Protein AF-A0A0B6YHT0-F1 (afdb_monomer_lite)

Sequence (84 aa):
KNEGVGVLPYSPLKAGVLSGKFTRGVTPTEGRTAFFAANLPQYTDLSDRTFDIVDILREIAEKRGHSIPQVAIRWLIQKDVVSS

Structure (mmCIF, N/CA/C/O backbone):
data_AF-A0A0B6YHT0-F1
#
_entry.id   AF-A0A0B6YHT0-F1
#
loop_
_atom_site.group_PDB
_atom_site.id
_atom_site.type_symbol
_atom_site.label_atom_id
_atom_site.label_alt_id
_atom_site.label_comp_id
_atom_site.label_asym_id
_atom_site.label_entity_id
_atom_site.label_seq_id
_atom_site.pdbx_PDB_ins_code
_atom_site.Cartn_x
_atom_site.Cartn_y
_atom_site.Cartn_z
_atom_site.occupancy
_atom_site.B_iso_or_equiv
_atom_site.auth_seq_id
_atom_site.auth_comp_id
_atom_site.auth_asym_id
_atom_site.auth_atom_id
_atom_site.pdbx_PDB_model_num
ATOM 1 N N . LYS A 1 1 ? 9.894 -0.537 -20.456 1.00 77.69 1 LYS A N 1
ATOM 2 C CA . LYS A 1 1 ? 9.338 -1.528 -21.413 1.00 77.69 1 LYS A CA 1
ATOM 3 C C . LYS A 1 1 ? 10.139 -1.553 -22.712 1.00 77.69 1 LYS A C 1
ATOM 5 O O . LYS A 1 1 ? 10.656 -2.609 -23.028 1.00 77.69 1 LYS A O 1
ATOM 10 N N . ASN A 1 2 ? 10.310 -0.422 -23.402 1.00 91.62 2 ASN A N 1
ATOM 11 C CA . ASN A 1 2 ? 11.032 -0.372 -24.686 1.00 91.62 2 ASN A CA 1
ATOM 12 C C . ASN A 1 2 ? 12.537 -0.681 -24.567 1.00 91.62 2 ASN A C 1
ATOM 14 O O . ASN A 1 2 ? 13.083 -1.345 -25.434 1.00 91.62 2 ASN A O 1
ATOM 18 N N . GLU A 1 3 ? 13.167 -0.292 -23.455 1.00 93.50 3 GLU A N 1
ATOM 19 C CA . GLU A 1 3 ? 14.623 -0.437 -23.257 1.00 93.50 3 GLU A CA 1
ATOM 20 C C . GLU A 1 3 ? 15.061 -1.775 -22.629 1.00 93.50 3 GLU 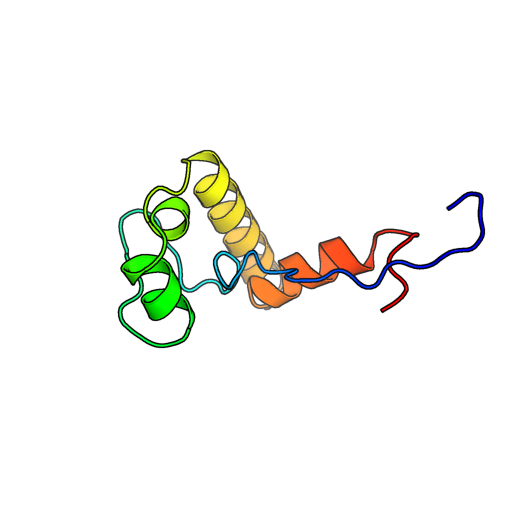A C 1
ATOM 22 O O . GLU A 1 3 ? 16.211 -1.924 -22.233 1.00 93.50 3 GLU A O 1
ATOM 27 N N . GLY A 1 4 ? 14.148 -2.732 -22.420 1.00 92.12 4 GLY A N 1
ATOM 28 C CA . GLY A 1 4 ? 14.477 -4.000 -21.741 1.00 92.12 4 GLY A CA 1
ATOM 29 C C . GLY A 1 4 ? 14.847 -3.878 -20.250 1.00 92.12 4 GLY A C 1
ATOM 30 O O . GLY A 1 4 ? 15.263 -4.859 -19.642 1.00 92.12 4 GLY A O 1
ATOM 31 N N . VAL A 1 5 ? 14.677 -2.698 -19.641 1.00 94.31 5 VAL A 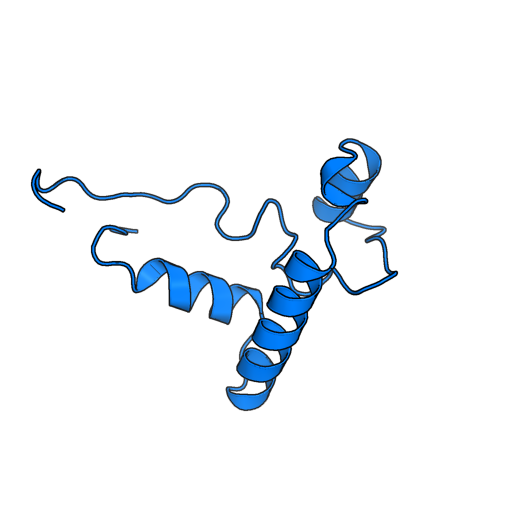N 1
ATOM 32 C CA . VAL A 1 5 ? 14.979 -2.444 -18.221 1.00 94.31 5 VAL A CA 1
ATOM 33 C C . VAL A 1 5 ? 13.788 -2.790 -17.321 1.00 94.31 5 VAL A C 1
ATOM 35 O O . VAL A 1 5 ? 12.664 -2.329 -17.562 1.00 94.31 5 VAL A O 1
ATOM 38 N N . GLY A 1 6 ? 14.059 -3.572 -16.271 1.00 94.19 6 GLY A N 1
ATOM 39 C CA . GLY A 1 6 ? 13.122 -3.909 -15.197 1.00 94.19 6 GLY A CA 1
ATOM 40 C C . GLY A 1 6 ? 13.119 -2.892 -14.052 1.00 94.19 6 GLY A C 1
ATOM 41 O O . GLY A 1 6 ? 14.089 -2.170 -13.826 1.00 94.19 6 GLY A O 1
ATOM 42 N N . VAL A 1 7 ? 12.006 -2.833 -13.327 1.00 95.00 7 VAL A N 1
ATOM 43 C CA . VAL A 1 7 ? 11.779 -1.964 -12.171 1.00 95.00 7 VAL A CA 1
ATOM 44 C C . VAL A 1 7 ? 11.692 -2.827 -10.922 1.00 95.00 7 VAL A C 1
ATOM 46 O O . VAL A 1 7 ? 10.922 -3.785 -10.882 1.00 95.00 7 VAL A O 1
ATOM 49 N N . LEU A 1 8 ? 12.437 -2.432 -9.890 1.00 95.38 8 LEU A N 1
ATOM 50 C CA . LEU A 1 8 ? 12.273 -2.899 -8.517 1.00 95.38 8 LEU A CA 1
ATOM 51 C C . LEU A 1 8 ? 11.567 -1.789 -7.718 1.00 95.38 8 LEU A C 1
ATOM 53 O O . LEU A 1 8 ? 12.213 -0.803 -7.349 1.00 95.38 8 LEU A O 1
ATOM 57 N N . PRO A 1 9 ? 10.245 -1.878 -7.487 1.00 94.38 9 PRO A N 1
ATOM 58 C CA . PRO A 1 9 ? 9.511 -0.811 -6.824 1.00 94.38 9 PRO A CA 1
ATOM 59 C C . PRO A 1 9 ? 9.916 -0.667 -5.357 1.00 94.38 9 PRO A C 1
ATOM 61 O O . PRO A 1 9 ? 9.788 -1.591 -4.553 1.00 94.38 9 PRO A O 1
ATOM 64 N N . TYR A 1 10 ? 10.332 0.537 -4.979 1.00 94.44 10 TYR A N 1
ATOM 65 C CA . TYR A 1 10 ? 10.543 0.889 -3.582 1.00 94.44 10 TYR A CA 1
ATOM 66 C C . TYR A 1 10 ? 9.233 1.345 -2.926 1.00 94.44 10 TYR A C 1
ATOM 68 O O . TYR A 1 10 ? 8.419 2.034 -3.537 1.00 94.44 10 TYR A O 1
ATOM 76 N N . SER A 1 11 ? 9.050 1.004 -1.648 1.00 92.88 11 SER A N 1
ATOM 77 C CA . SER A 1 11 ? 7.881 1.394 -0.842 1.00 92.88 11 SER A CA 1
ATOM 78 C C . SER A 1 11 ? 6.510 1.009 -1.436 1.00 92.88 11 SER A C 1
ATOM 80 O O . SER A 1 11 ? 5.605 1.847 -1.476 1.00 92.88 11 SER A O 1
ATOM 82 N N . PRO A 1 12 ? 6.279 -0.271 -1.799 1.00 94.88 12 PRO A N 1
ATOM 83 C CA . PRO A 1 12 ? 5.042 -0.712 -2.460 1.00 94.88 12 PRO A CA 1
ATOM 84 C C . PRO A 1 12 ? 3.776 -0.527 -1.607 1.00 94.88 12 PRO A C 1
ATOM 86 O O . PRO A 1 12 ? 2.664 -0.558 -2.124 1.00 94.88 12 PRO A O 1
ATOM 89 N N . LEU A 1 13 ? 3.935 -0.315 -0.297 1.00 93.69 13 LEU A N 1
ATOM 90 C CA . LEU A 1 13 ? 2.839 -0.144 0.656 1.00 93.69 13 LEU A CA 1
ATOM 91 C C . LEU A 1 13 ? 2.691 1.297 1.171 1.00 93.69 13 LEU A C 1
ATOM 93 O O . LEU A 1 13 ? 2.065 1.487 2.214 1.00 93.69 13 LEU A O 1
ATOM 97 N N . LYS A 1 14 ? 3.287 2.299 0.500 1.00 90.44 14 LYS A N 1
ATOM 98 C CA . LYS A 1 14 ? 3.240 3.723 0.905 1.00 90.44 14 LYS A CA 1
ATOM 99 C C . LYS A 1 14 ? 3.631 3.895 2.384 1.00 90.44 14 LYS A C 1
ATOM 101 O O . LYS A 1 14 ? 2.815 4.255 3.223 1.00 90.44 14 LYS A O 1
ATOM 106 N N . ALA A 1 15 ? 4.858 3.492 2.719 1.00 87.56 15 ALA A N 1
ATOM 107 C CA . ALA A 1 15 ? 5.401 3.441 4.086 1.00 87.56 15 ALA A CA 1
ATOM 108 C C . ALA A 1 15 ? 4.503 2.753 5.145 1.00 87.56 15 ALA A C 1
ATOM 110 O O . ALA A 1 15 ? 4.595 3.036 6.337 1.00 87.56 15 ALA A O 1
ATOM 111 N N . GLY A 1 16 ? 3.654 1.811 4.721 1.00 88.38 16 GLY A N 1
ATOM 112 C CA . GLY A 1 16 ? 2.773 1.046 5.604 1.00 88.38 16 GLY A CA 1
ATOM 113 C C . GLY A 1 16 ? 1.324 1.529 5.627 1.00 88.38 16 GLY A C 1
ATOM 114 O O . GLY A 1 16 ? 0.520 0.915 6.329 1.00 88.38 16 GLY A O 1
ATOM 115 N N . VAL A 1 17 ? 0.955 2.549 4.844 1.00 89.56 17 VAL A N 1
ATOM 116 C CA . VAL A 1 17 ? -0.451 2.957 4.663 1.00 89.56 17 VAL A CA 1
ATOM 117 C C . VAL A 1 17 ? -1.308 1.796 4.159 1.00 89.56 17 VAL A C 1
ATOM 119 O O . VAL A 1 17 ? -2.387 1.547 4.685 1.00 89.56 17 VAL A O 1
ATOM 122 N N . LEU A 1 18 ? -0.779 0.992 3.234 1.00 92.75 18 LEU A N 1
ATOM 123 C CA . LEU A 1 18 ? -1.467 -0.186 2.690 1.00 92.75 18 LEU A CA 1
ATOM 124 C C . LEU A 1 18 ? -1.200 -1.473 3.493 1.00 92.75 18 LEU A C 1
ATOM 126 O O . LEU A 1 18 ? -1.275 -2.575 2.960 1.00 92.75 18 LEU A O 1
ATOM 130 N N . SER A 1 19 ? -0.855 -1.362 4.778 1.00 90.88 19 SER A N 1
ATOM 131 C CA . SER A 1 19 ? -0.670 -2.532 5.656 1.00 90.88 19 SER A CA 1
ATOM 132 C C . SER A 1 19 ? -1.987 -3.156 6.125 1.00 90.88 19 SER A C 1
ATOM 134 O O . SER A 1 19 ? -1.979 -4.260 6.662 1.00 90.88 19 SER A O 1
ATOM 136 N N . GLY A 1 20 ? -3.101 -2.435 5.968 1.00 88.62 20 GLY A N 1
ATOM 137 C CA . GLY A 1 20 ? -4.395 -2.763 6.566 1.00 88.62 20 GLY A CA 1
ATOM 138 C C . GLY A 1 20 ? -4.585 -2.252 7.997 1.00 88.62 20 GLY A C 1
ATOM 139 O O . GLY A 1 20 ? -5.672 -2.397 8.542 1.00 88.62 20 GLY A O 1
ATOM 140 N N . LYS A 1 21 ? -3.561 -1.617 8.587 1.00 85.31 21 LYS A N 1
ATOM 141 C CA . LYS A 1 21 ? -3.622 -1.022 9.935 1.00 85.31 21 LYS A CA 1
ATOM 142 C C . LYS A 1 21 ? -4.128 0.425 9.955 1.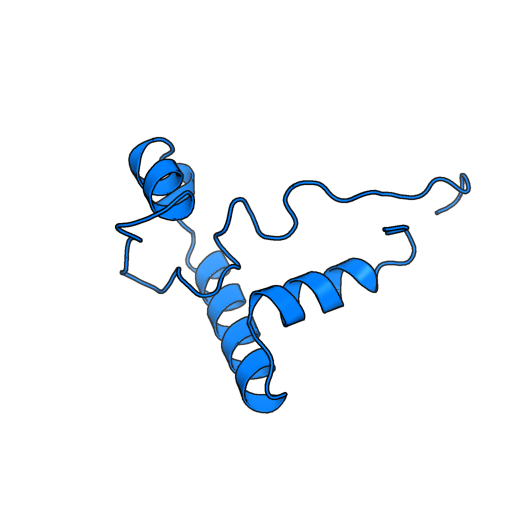00 85.31 21 LYS A C 1
ATOM 144 O O . LYS A 1 21 ? -4.474 0.919 11.020 1.00 85.31 21 LYS A O 1
ATOM 149 N N . PHE A 1 22 ? -4.158 1.105 8.807 1.00 81.19 22 PHE A N 1
ATOM 150 C CA . PHE A 1 22 ? -4.796 2.416 8.683 1.00 81.19 22 PHE A CA 1
ATOM 151 C C . PHE A 1 22 ? -6.270 2.248 8.351 1.00 81.19 22 PHE A C 1
ATOM 153 O O . PHE A 1 22 ? -6.624 1.548 7.403 1.00 81.19 22 PHE A O 1
ATOM 160 N N . THR A 1 23 ? -7.116 2.934 9.108 1.00 77.06 23 THR A N 1
ATOM 161 C CA . THR A 1 23 ? -8.549 3.055 8.831 1.00 77.06 23 THR A CA 1
ATOM 162 C C 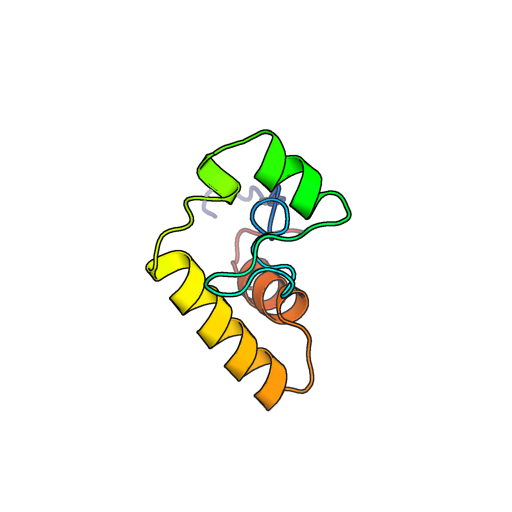. THR A 1 23 ? -8.972 4.501 9.077 1.00 77.06 23 THR A C 1
ATOM 164 O O . THR A 1 23 ? -8.230 5.259 9.709 1.00 77.06 23 THR A O 1
ATOM 167 N N . ARG A 1 24 ? -10.121 4.918 8.535 1.00 84.00 24 ARG A N 1
ATOM 168 C CA . ARG A 1 24 ? -10.599 6.300 8.689 1.00 84.00 24 ARG A CA 1
ATOM 169 C C . ARG A 1 24 ? -10.731 6.652 10.168 1.00 84.00 24 ARG A C 1
ATOM 171 O O . ARG A 1 24 ? -11.326 5.899 10.930 1.00 84.00 24 ARG A O 1
ATOM 178 N N . GLY A 1 25 ? -10.167 7.792 10.558 1.00 76.81 25 GLY A N 1
ATOM 179 C CA . GLY A 1 25 ? -10.228 8.286 11.936 1.00 76.81 25 GLY A CA 1
ATOM 180 C C . GLY A 1 25 ? -9.390 7.503 12.954 1.00 76.81 25 GLY A C 1
ATOM 181 O O . GLY A 1 25 ? -9.446 7.829 14.136 1.00 76.81 25 GLY A O 1
ATOM 182 N N . VAL A 1 26 ? -8.603 6.504 12.533 1.00 76.75 26 VAL A N 1
ATOM 183 C CA . VAL A 1 26 ? -7.731 5.732 13.430 1.00 76.75 26 VAL A CA 1
ATOM 184 C C . VAL A 1 26 ? -6.272 5.969 13.072 1.00 76.75 26 VAL A C 1
ATOM 186 O O . VAL A 1 26 ? -5.778 5.505 12.042 1.00 76.75 26 VAL A O 1
ATOM 189 N N . THR A 1 27 ? -5.570 6.652 13.971 1.00 72.12 27 THR A N 1
ATOM 190 C CA . THR A 1 27 ? -4.119 6.822 13.894 1.00 72.12 27 THR A CA 1
ATOM 191 C C . THR A 1 27 ? -3.426 5.618 14.534 1.00 72.12 27 THR A C 1
ATOM 193 O O . THR A 1 27 ? -3.701 5.306 15.694 1.00 72.12 27 THR A O 1
ATOM 196 N N . PRO A 1 28 ? -2.512 4.933 13.826 1.00 76.19 28 PRO A N 1
ATOM 197 C CA . PRO A 1 28 ? -1.740 3.834 14.397 1.00 76.19 28 PRO A CA 1
ATOM 198 C C . PRO A 1 28 ? -0.884 4.298 15.581 1.00 76.19 28 PRO A C 1
ATOM 200 O O . PRO A 1 28 ? -0.194 5.310 15.484 1.00 76.19 28 PRO A O 1
ATOM 203 N N . THR A 1 29 ? -0.892 3.536 16.675 1.00 82.88 29 THR A N 1
ATOM 204 C CA . THR A 1 29 ? -0.168 3.865 17.919 1.00 82.88 29 THR A CA 1
ATOM 205 C C . THR A 1 29 ? 1.146 3.104 18.092 1.00 82.88 29 THR A C 1
ATOM 207 O O . THR A 1 29 ? 1.974 3.496 18.907 1.00 82.88 29 THR A O 1
ATOM 210 N N . GLU A 1 30 ? 1.381 2.050 17.302 1.00 83.62 30 GLU A N 1
ATOM 211 C CA . GLU A 1 30 ? 2.585 1.221 17.393 1.00 83.62 30 GLU A CA 1
ATOM 212 C C . GLU A 1 30 ? 3.305 0.989 16.052 1.00 83.62 30 GLU A C 1
ATOM 214 O O . GLU A 1 30 ? 2.744 1.084 14.952 1.00 83.62 30 GLU A O 1
ATOM 219 N N . GLY A 1 31 ? 4.584 0.619 16.159 1.00 83.12 31 GLY A N 1
ATOM 220 C CA . GLY A 1 31 ? 5.430 0.203 15.045 1.00 83.12 31 GLY A CA 1
ATOM 221 C C . GLY A 1 31 ? 5.861 1.335 14.108 1.00 83.12 31 GLY A C 1
ATOM 222 O O . GLY A 1 31 ? 5.681 2.523 14.373 1.00 83.12 31 GLY A O 1
ATOM 223 N N . ARG A 1 32 ? 6.439 0.951 12.961 1.00 82.50 32 ARG A N 1
ATOM 224 C CA . ARG A 1 32 ? 6.932 1.886 11.927 1.00 82.50 32 ARG A CA 1
ATOM 225 C C . ARG A 1 32 ? 5.846 2.849 11.443 1.00 82.50 32 ARG A C 1
ATOM 227 O O . ARG A 1 32 ? 6.127 3.987 11.090 1.00 82.50 32 ARG A O 1
ATOM 234 N N . THR A 1 33 ? 4.611 2.376 11.430 1.00 77.81 33 THR A N 1
ATOM 235 C CA . THR A 1 33 ? 3.462 3.143 10.983 1.00 77.81 33 THR A CA 1
ATOM 236 C C . THR A 1 33 ? 3.137 4.301 11.923 1.00 77.81 33 THR A C 1
ATOM 238 O O . THR A 1 33 ? 2.967 5.424 11.458 1.00 77.81 33 THR A O 1
ATOM 241 N N . ALA A 1 34 ? 3.123 4.043 13.233 1.00 82.38 34 ALA A N 1
ATOM 242 C CA . ALA A 1 34 ? 2.959 5.086 14.239 1.00 82.38 34 ALA A CA 1
ATOM 243 C C . ALA A 1 34 ? 4.128 6.069 14.234 1.00 82.38 34 ALA A C 1
ATOM 245 O O . ALA A 1 34 ? 3.916 7.274 14.319 1.00 82.38 34 ALA A O 1
ATOM 246 N N . PHE A 1 35 ? 5.356 5.569 14.044 1.00 85.88 35 PHE A N 1
ATOM 247 C CA . PHE A 1 35 ? 6.528 6.429 13.891 1.00 85.88 35 PHE A CA 1
ATOM 248 C C . PHE A 1 35 ? 6.345 7.427 12.741 1.00 85.88 35 PHE A C 1
ATOM 250 O O . PHE A 1 35 ? 6.548 8.622 12.934 1.00 85.88 35 PHE A O 1
ATOM 257 N N . PHE A 1 36 ? 5.920 6.976 11.557 1.00 82.94 36 PHE A N 1
ATOM 258 C CA . PHE A 1 36 ? 5.694 7.895 10.442 1.00 82.94 36 PHE A CA 1
ATOM 259 C C . PHE A 1 36 ? 4.517 8.840 10.677 1.00 82.94 36 PHE A C 1
ATOM 261 O O . PHE A 1 36 ? 4.663 10.027 10.414 1.00 82.94 36 PHE A O 1
ATOM 268 N N . ALA A 1 37 ? 3.400 8.359 11.227 1.00 79.06 37 ALA A N 1
ATOM 269 C CA . ALA A 1 37 ? 2.273 9.223 11.575 1.00 79.06 37 ALA A CA 1
ATOM 270 C C . ALA A 1 37 ? 2.672 10.330 12.576 1.00 79.06 37 ALA A C 1
ATOM 272 O O . ALA A 1 37 ? 2.252 11.472 12.435 1.00 79.06 37 ALA A O 1
ATOM 273 N N . ALA A 1 38 ? 3.532 10.024 13.551 1.00 83.19 38 ALA A N 1
ATOM 274 C CA . ALA A 1 38 ? 3.980 10.990 14.553 1.00 83.19 38 ALA A CA 1
ATOM 275 C C . ALA A 1 38 ? 5.001 12.013 14.024 1.00 83.19 38 ALA A C 1
ATOM 277 O O . ALA A 1 38 ? 5.073 13.123 14.543 1.00 83.19 38 ALA A O 1
ATOM 278 N N . ASN A 1 39 ? 5.808 11.648 13.023 1.00 84.62 39 ASN A N 1
ATOM 279 C CA . ASN A 1 39 ? 6.943 12.466 12.576 1.00 84.62 39 ASN A CA 1
ATOM 280 C C . ASN A 1 39 ? 6.729 13.148 11.219 1.00 84.62 39 ASN A C 1
ATOM 282 O O . ASN A 1 39 ? 7.489 14.045 10.865 1.00 84.62 39 ASN A O 1
ATOM 286 N N . LEU A 1 40 ? 5.740 12.715 10.437 1.00 82.06 40 LEU A N 1
ATOM 287 C CA . LEU A 1 40 ? 5.547 13.142 9.055 1.00 82.06 40 LEU A CA 1
ATOM 288 C C . LEU A 1 40 ? 4.051 13.408 8.785 1.00 82.06 40 LEU A C 1
ATOM 290 O O . LEU A 1 40 ? 3.283 12.452 8.633 1.00 82.06 40 LEU A O 1
ATOM 294 N N . PRO A 1 41 ? 3.625 14.684 8.676 1.00 77.38 41 PRO A N 1
ATOM 295 C CA . PRO A 1 41 ? 2.213 15.064 8.534 1.00 77.38 41 PRO A CA 1
ATOM 296 C C . PRO A 1 41 ? 1.475 14.393 7.367 1.00 77.38 41 PRO A C 1
ATOM 298 O O . PRO A 1 41 ? 0.290 14.093 7.461 1.00 77.38 41 PRO A O 1
ATOM 301 N N . GLN A 1 42 ? 2.176 14.066 6.280 1.00 78.81 42 GLN A N 1
ATOM 302 C CA . GLN A 1 42 ? 1.599 13.381 5.119 1.00 78.81 42 GLN A CA 1
ATOM 303 C C . GLN A 1 42 ? 1.121 11.939 5.399 1.00 78.81 42 GLN A C 1
ATOM 305 O O . GLN A 1 42 ? 0.564 11.294 4.508 1.00 78.81 42 GLN A O 1
ATOM 310 N N . TYR A 1 43 ? 1.370 11.411 6.603 1.00 77.75 43 TYR A N 1
ATOM 311 C CA . TYR A 1 43 ? 0.886 10.106 7.062 1.00 77.75 43 TYR A CA 1
ATOM 312 C C . TYR A 1 43 ? -0.257 10.197 8.083 1.00 77.75 43 TYR 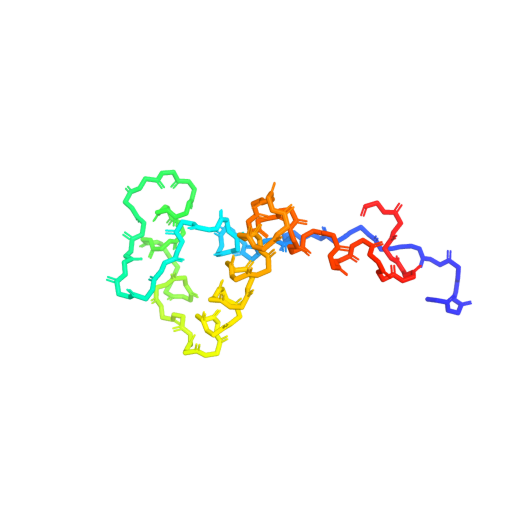A C 1
ATOM 314 O O . TYR A 1 43 ? -0.816 9.158 8.430 1.00 77.75 43 TYR A O 1
ATOM 322 N N . THR A 1 44 ? -0.628 11.399 8.532 1.00 75.19 44 THR A N 1
ATOM 323 C CA . THR A 1 44 ? -1.826 11.656 9.353 1.00 75.19 44 THR A CA 1
ATOM 324 C C . THR A 1 44 ? -2.915 12.367 8.561 1.00 75.19 44 THR A C 1
ATOM 326 O O . THR A 1 44 ? -4.086 12.045 8.734 1.00 75.19 44 THR A O 1
ATOM 329 N N . ASP A 1 45 ? -2.541 13.247 7.631 1.00 78.56 45 ASP A N 1
ATOM 330 C CA . ASP A 1 45 ? -3.459 13.925 6.709 1.00 78.56 45 ASP A CA 1
ATOM 331 C C . ASP A 1 45 ? -3.610 13.135 5.397 1.00 78.56 45 ASP A C 1
ATOM 333 O O . ASP A 1 45 ? -3.195 13.538 4.305 1.00 78.56 45 ASP A O 1
ATOM 337 N N . LEU A 1 46 ? -4.118 11.906 5.520 1.00 84.75 46 LEU A N 1
ATOM 338 C CA . LEU A 1 46 ? -4.423 11.073 4.363 1.00 84.75 46 LEU A CA 1
ATOM 339 C C . LEU A 1 46 ? -5.730 11.544 3.722 1.00 84.75 46 LEU A C 1
ATOM 341 O O . LEU A 1 46 ? -6.758 11.638 4.382 1.00 84.75 46 LEU A O 1
ATOM 345 N N . SER A 1 47 ? -5.704 11.765 2.408 1.00 89.31 47 SER A N 1
ATOM 346 C CA . SER A 1 47 ? -6.906 12.134 1.659 1.00 89.31 47 SER A CA 1
ATOM 347 C C . SER A 1 47 ? -7.982 11.047 1.706 1.00 89.31 47 SER A C 1
ATOM 349 O O . SER A 1 47 ? -7.659 9.855 1.736 1.00 89.31 47 SER A O 1
ATOM 351 N N . ASP A 1 48 ? -9.251 11.444 1.572 1.00 91.44 48 ASP A N 1
ATOM 352 C CA . ASP A 1 48 ? -10.384 10.513 1.452 1.00 91.44 48 ASP A CA 1
ATOM 353 C C . ASP A 1 48 ? -10.158 9.462 0.367 1.00 91.44 48 ASP A C 1
ATOM 355 O O . ASP A 1 48 ? -10.382 8.279 0.597 1.00 91.44 48 ASP A O 1
ATOM 359 N N . ARG A 1 49 ? -9.568 9.865 -0.764 1.00 92.12 49 ARG A N 1
ATOM 360 C CA . ARG A 1 49 ? -9.186 8.952 -1.848 1.00 92.12 49 ARG A CA 1
ATOM 361 C C . ARG A 1 49 ? -8.227 7.849 -1.395 1.00 92.12 49 ARG A C 1
ATOM 363 O O . ARG A 1 49 ? -8.289 6.732 -1.903 1.00 92.12 49 ARG A O 1
ATOM 370 N N . THR A 1 50 ? -7.295 8.149 -0.488 1.00 91.62 50 THR A N 1
ATOM 371 C CA . 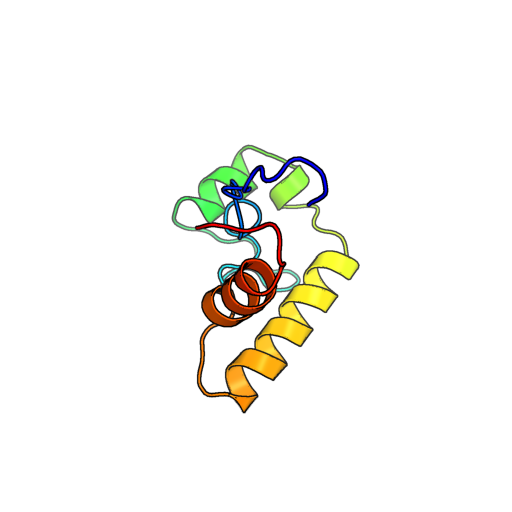THR A 1 50 ? -6.401 7.119 0.064 1.00 91.62 50 THR A CA 1
ATOM 372 C C . THR A 1 50 ? -7.214 6.092 0.839 1.00 91.62 50 THR A C 1
ATOM 374 O O . THR A 1 50 ? -6.993 4.894 0.674 1.00 91.62 50 THR A O 1
ATOM 377 N N . PHE A 1 51 ? -8.158 6.552 1.657 1.00 91.81 51 PHE A N 1
ATOM 378 C CA . PHE A 1 51 ? -9.020 5.665 2.421 1.00 91.81 51 PHE A CA 1
ATOM 379 C C . PHE A 1 51 ? -9.989 4.883 1.529 1.00 91.81 51 PHE A C 1
ATOM 381 O O . PHE A 1 51 ? -10.147 3.691 1.758 1.00 91.81 51 PHE A O 1
ATOM 388 N N . ASP A 1 52 ? -10.523 5.478 0.456 1.00 94.75 52 ASP A N 1
ATOM 389 C CA . ASP A 1 52 ? -11.353 4.768 -0.529 1.00 94.75 52 ASP A CA 1
ATOM 390 C C . ASP A 1 52 ? -10.588 3.577 -1.123 1.00 94.75 52 ASP A C 1
ATOM 392 O O . ASP A 1 52 ? -11.110 2.471 -1.230 1.00 94.75 52 ASP A O 1
ATOM 396 N N . ILE A 1 53 ? -9.306 3.774 -1.456 1.00 94.94 53 ILE A N 1
ATOM 397 C CA . ILE A 1 53 ? -8.441 2.697 -1.950 1.00 94.94 53 ILE A CA 1
ATOM 398 C C . ILE A 1 53 ? -8.237 1.623 -0.875 1.00 94.94 53 ILE A C 1
ATOM 400 O O . ILE A 1 53 ? -8.294 0.437 -1.189 1.00 94.94 53 ILE A O 1
ATOM 404 N N . VAL A 1 54 ? -7.994 2.010 0.380 1.00 93.69 54 VAL A N 1
ATOM 405 C CA . VAL A 1 54 ? -7.833 1.053 1.488 1.00 93.69 54 VAL A CA 1
ATOM 406 C C . VAL A 1 54 ? -9.103 0.223 1.689 1.00 93.69 54 VAL A C 1
ATOM 408 O O . VAL A 1 54 ? -9.001 -0.989 1.876 1.00 93.69 54 VAL A O 1
ATOM 411 N N . ASP A 1 55 ? -10.277 0.846 1.606 1.00 94.38 55 ASP A N 1
ATOM 412 C CA . ASP A 1 55 ? -11.568 0.178 1.769 1.00 94.38 55 ASP A CA 1
ATOM 413 C C . ASP A 1 55 ? -11.828 -0.819 0.622 1.00 94.38 55 ASP A C 1
ATOM 415 O O . ASP A 1 55 ? -12.171 -1.973 0.879 1.00 94.38 55 ASP A O 1
ATOM 419 N N . ILE A 1 56 ? -11.529 -0.449 -0.630 1.00 96.88 56 ILE A N 1
ATOM 420 C CA . ILE A 1 56 ? -11.607 -1.371 -1.779 1.00 96.88 56 ILE A CA 1
ATOM 421 C C . ILE A 1 56 ? -10.613 -2.531 -1.648 1.00 96.88 56 ILE A C 1
ATOM 423 O O . ILE A 1 56 ? -10.945 -3.685 -1.929 1.00 96.88 56 ILE A O 1
ATOM 427 N N . LEU A 1 57 ? -9.380 -2.260 -1.211 1.00 97.00 57 LEU A N 1
ATOM 428 C CA . LEU A 1 57 ? -8.402 -3.323 -0.981 1.00 97.00 57 LEU A CA 1
ATOM 429 C C . LEU A 1 57 ? -8.872 -4.283 0.116 1.00 97.00 57 LEU A C 1
ATOM 431 O O . LEU A 1 57 ? -8.619 -5.481 -0.007 1.00 97.00 57 LEU A O 1
ATOM 435 N N . ARG A 1 58 ? -9.555 -3.781 1.155 1.00 96.19 58 ARG A N 1
ATOM 436 C CA . ARG A 1 58 ? -10.156 -4.604 2.212 1.00 96.19 58 ARG A CA 1
ATOM 437 C C . ARG A 1 58 ? -11.241 -5.517 1.649 1.00 96.19 58 ARG A C 1
ATOM 439 O O . ARG A 1 58 ? -11.167 -6.719 1.874 1.00 96.19 58 ARG A O 1
ATOM 446 N N . GLU A 1 59 ? -12.169 -4.982 0.860 1.00 97.88 59 GLU A N 1
ATOM 447 C CA . GLU A 1 59 ? -13.238 -5.772 0.235 1.00 97.88 59 GLU A CA 1
ATOM 448 C C . GLU A 1 59 ? -12.669 -6.913 -0.630 1.00 97.88 59 GLU A C 1
ATOM 450 O O . GLU A 1 59 ? -13.079 -8.072 -0.523 1.00 97.88 59 GLU A O 1
ATOM 455 N N . ILE A 1 60 ? -11.669 -6.611 -1.466 1.00 98.25 60 ILE A N 1
ATOM 456 C CA . ILE A 1 60 ? -11.011 -7.617 -2.314 1.00 98.25 60 ILE A CA 1
ATOM 457 C C . ILE A 1 60 ? -10.295 -8.666 -1.457 1.00 98.25 60 ILE A C 1
ATOM 459 O O . ILE A 1 60 ? -10.364 -9.860 -1.761 1.00 98.25 60 ILE A O 1
ATOM 463 N N . ALA A 1 61 ? -9.593 -8.222 -0.414 1.00 98.12 61 ALA A N 1
ATOM 464 C CA . ALA A 1 61 ? -8.857 -9.078 0.506 1.00 98.12 61 ALA A CA 1
ATOM 465 C C . ALA A 1 61 ? -9.798 -10.073 1.207 1.00 98.12 61 ALA A C 1
ATOM 467 O O . ALA A 1 61 ? -9.554 -11.279 1.154 1.00 98.12 61 ALA A O 1
ATOM 468 N N . GLU A 1 62 ? -10.919 -9.592 1.749 1.00 98.12 62 GLU A N 1
ATOM 469 C CA . GLU A 1 62 ? -11.953 -10.407 2.398 1.00 98.12 62 GLU A CA 1
ATOM 470 C C . GLU A 1 62 ? -12.579 -11.408 1.423 1.00 98.12 62 GLU A C 1
ATOM 472 O O . GLU A 1 62 ? -12.594 -12.610 1.689 1.00 98.12 62 GLU A O 1
ATOM 477 N N . LYS A 1 63 ? -13.000 -10.947 0.238 1.00 98.56 63 LYS A N 1
ATOM 478 C CA . LYS A 1 63 ? -13.605 -11.803 -0.794 1.00 98.56 63 LYS A CA 1
ATOM 479 C C . LYS A 1 63 ? -12.679 -12.926 -1.274 1.00 98.56 63 LYS A C 1
ATOM 481 O O . LYS A 1 63 ? -13.155 -13.937 -1.789 1.00 98.56 63 LYS A O 1
ATOM 486 N N . ARG A 1 64 ? -11.359 -12.740 -1.180 1.00 97.81 64 ARG A N 1
ATOM 487 C CA . ARG A 1 64 ? -10.346 -13.686 -1.676 1.00 97.81 64 ARG A CA 1
ATOM 488 C C . ARG A 1 64 ? -9.605 -14.442 -0.571 1.00 97.81 64 ARG A C 1
ATOM 490 O O . ARG A 1 64 ? -8.774 -15.278 -0.907 1.00 97.81 64 ARG A O 1
ATOM 497 N N . GLY A 1 65 ? -9.883 -14.178 0.706 1.00 98.06 65 GLY A N 1
ATOM 498 C CA . GLY A 1 65 ? -9.179 -14.819 1.823 1.00 98.06 65 GLY A CA 1
ATOM 499 C C . GLY A 1 65 ? -7.696 -14.434 1.907 1.00 98.06 65 GLY A C 1
ATOM 500 O O . GLY A 1 65 ? -6.841 -15.267 2.207 1.00 98.06 65 GLY A O 1
ATOM 501 N N . HIS A 1 66 ? -7.373 -13.179 1.603 1.00 98.25 66 HIS A N 1
ATOM 502 C CA . HIS A 1 66 ? -6.013 -12.641 1.642 1.00 98.25 66 HIS A CA 1
ATOM 503 C C . HIS A 1 66 ? -5.948 -11.374 2.496 1.00 98.25 66 HIS A C 1
ATOM 505 O O . HIS A 1 66 ? -6.961 -10.864 2.957 1.00 98.25 66 HIS A O 1
ATOM 511 N N . SER A 1 67 ? -4.743 -10.856 2.722 1.00 97.88 67 SER A N 1
ATOM 512 C CA . SER A 1 67 ? -4.519 -9.583 3.412 1.00 97.88 67 SER A CA 1
ATOM 513 C C . SER A 1 67 ? -4.445 -8.406 2.428 1.00 97.88 67 SER A C 1
ATOM 515 O O . SER A 1 67 ? -4.022 -8.564 1.282 1.00 97.88 67 SER A O 1
ATOM 517 N N . ILE A 1 68 ? -4.786 -7.196 2.885 1.00 97.06 68 ILE A N 1
ATOM 518 C CA . ILE A 1 68 ? -4.627 -5.942 2.120 1.00 97.06 68 ILE A CA 1
ATOM 519 C C . ILE A 1 68 ? -3.232 -5.805 1.468 1.00 97.06 68 ILE A C 1
ATOM 521 O O . ILE A 1 68 ? -3.180 -5.558 0.259 1.00 97.06 68 ILE A O 1
ATOM 525 N N . PRO A 1 69 ? -2.098 -6.004 2.181 1.00 97.25 69 PRO A N 1
ATOM 526 C CA . PRO A 1 69 ? -0.780 -5.903 1.555 1.00 97.25 69 PRO A CA 1
ATOM 527 C C . PRO A 1 69 ? -0.553 -6.952 0.460 1.00 97.25 69 PRO A C 1
ATOM 529 O O . PRO A 1 69 ? 0.084 -6.637 -0.542 1.00 97.25 69 PRO A O 1
ATOM 532 N N . GLN A 1 70 ? -1.103 -8.167 0.587 1.00 98.00 70 GLN A N 1
ATOM 533 C CA . GLN A 1 70 ? -1.024 -9.170 -0.482 1.00 98.00 70 GLN A CA 1
ATOM 534 C C . GLN A 1 70 ? -1.784 -8.723 -1.734 1.00 98.00 70 GLN A C 1
ATOM 536 O O . GLN A 1 70 ? -1.274 -8.897 -2.838 1.00 98.00 70 GLN A O 1
ATOM 541 N N . VAL A 1 71 ? -2.961 -8.108 -1.586 1.00 98.25 71 VAL A N 1
ATOM 542 C CA . VAL A 1 71 ? -3.722 -7.567 -2.725 1.00 98.25 71 VAL A CA 1
ATOM 543 C C . VAL A 1 71 ? -2.957 -6.424 -3.400 1.00 98.25 71 VAL A C 1
ATOM 545 O O . VAL A 1 71 ? -2.797 -6.432 -4.622 1.00 98.25 71 VAL A O 1
ATOM 548 N N . ALA A 1 72 ? -2.430 -5.478 -2.616 1.00 97.69 72 ALA A N 1
ATOM 549 C CA . ALA A 1 72 ? -1.659 -4.348 -3.133 1.00 97.69 72 ALA A CA 1
ATOM 550 C C . ALA A 1 72 ? -0.401 -4.805 -3.893 1.00 97.69 72 ALA A C 1
ATOM 552 O O . ALA A 1 72 ? -0.154 -4.366 -5.018 1.00 97.69 72 ALA A O 1
ATOM 553 N N . ILE A 1 73 ? 0.363 -5.738 -3.314 1.00 97.25 73 ILE A N 1
ATOM 554 C CA . ILE A 1 73 ? 1.563 -6.295 -3.950 1.00 97.25 73 ILE A CA 1
ATOM 555 C C . ILE A 1 73 ? 1.183 -7.107 -5.189 1.00 97.25 73 ILE A C 1
ATOM 557 O O . ILE A 1 73 ? 1.826 -6.953 -6.223 1.00 97.25 73 ILE A O 1
ATOM 561 N N . ARG A 1 74 ? 0.112 -7.914 -5.142 1.00 97.44 74 ARG A N 1
ATOM 562 C CA . ARG A 1 74 ? -0.350 -8.685 -6.305 1.00 97.44 74 ARG A CA 1
ATOM 563 C C . ARG A 1 74 ? -0.683 -7.779 -7.490 1.00 97.44 74 ARG A C 1
ATOM 565 O O . ARG A 1 74 ? -0.309 -8.112 -8.608 1.00 97.44 74 ARG A O 1
ATOM 572 N N . TRP A 1 75 ? -1.341 -6.645 -7.253 1.00 96.69 75 TRP A N 1
ATOM 573 C CA . TRP A 1 75 ? -1.618 -5.657 -8.300 1.00 96.69 75 TRP A CA 1
ATOM 574 C C . TRP A 1 75 ? -0.335 -5.034 -8.875 1.00 96.69 75 TRP A C 1
ATOM 576 O O . TRP A 1 75 ? -0.255 -4.769 -10.078 1.00 96.69 75 TRP A O 1
ATOM 586 N N . LEU A 1 76 ? 0.672 -4.800 -8.028 1.00 96.81 76 LEU A N 1
ATOM 587 C CA . LEU A 1 76 ? 1.941 -4.191 -8.424 1.00 96.81 76 LEU A CA 1
ATOM 588 C C . LEU A 1 76 ? 2.819 -5.139 -9.252 1.00 96.81 76 LEU A C 1
ATOM 590 O O . LEU A 1 76 ? 3.314 -4.740 -10.300 1.00 96.81 76 LEU A O 1
ATOM 594 N N . ILE A 1 77 ? 2.976 -6.398 -8.836 1.00 95.81 77 ILE A N 1
ATOM 595 C CA . ILE A 1 77 ? 3.809 -7.380 -9.560 1.00 95.81 77 ILE A CA 1
ATOM 596 C C . ILE A 1 77 ? 3.198 -7.813 -10.901 1.00 95.81 77 ILE A C 1
ATOM 598 O O . ILE A 1 77 ? 3.845 -8.480 -11.695 1.00 95.81 77 ILE A O 1
ATOM 602 N N . GLN A 1 78 ? 1.939 -7.454 -11.166 1.00 95.75 78 GLN A N 1
ATOM 603 C CA . GLN A 1 78 ? 1.288 -7.671 -12.461 1.00 95.75 78 GLN A CA 1
ATOM 604 C C . GLN A 1 78 ? 1.669 -6.622 -13.512 1.00 95.75 78 GLN A C 1
ATOM 606 O O . GLN A 1 78 ? 1.228 -6.724 -14.654 1.00 95.75 78 GLN A O 1
ATOM 611 N N . LYS A 1 79 ? 2.432 -5.582 -13.156 1.00 95.19 79 LYS A N 1
ATOM 612 C CA . LYS A 1 79 ? 2.918 -4.612 -14.139 1.00 95.19 79 LYS A CA 1
ATOM 613 C C . LYS A 1 79 ? 4.086 -5.224 -14.905 1.00 95.19 79 LYS A C 1
ATOM 615 O O . LYS A 1 79 ? 5.076 -5.583 -14.288 1.00 95.19 79 LYS A O 1
ATOM 620 N N . ASP A 1 80 ? 4.013 -5.230 -16.235 1.00 93.75 80 ASP A N 1
ATOM 621 C CA . ASP A 1 80 ? 5.036 -5.819 -17.123 1.00 93.75 80 ASP A CA 1
ATOM 622 C C . ASP A 1 80 ? 6.474 -5.358 -16.849 1.00 93.75 80 ASP A C 1
ATOM 624 O O . ASP A 1 80 ? 7.430 -6.040 -17.201 1.00 93.75 80 ASP A O 1
ATOM 628 N N . VAL A 1 81 ? 6.639 -4.157 -16.293 1.00 94.12 81 VAL A N 1
ATOM 629 C CA . VAL A 1 81 ? 7.955 -3.581 -16.001 1.00 94.12 81 VAL A CA 1
ATOM 630 C C . VAL A 1 81 ? 8.500 -3.992 -14.638 1.00 94.12 81 VAL A C 1
ATOM 632 O O . VAL A 1 81 ? 9.676 -3.766 -14.393 1.00 94.12 81 VAL A O 1
ATOM 635 N N . VAL A 1 82 ? 7.681 -4.552 -13.746 1.00 96.12 82 VAL A N 1
ATOM 636 C CA . VAL A 1 82 ? 8.107 -4.958 -12.403 1.00 96.12 82 VAL A CA 1
ATOM 637 C C . VAL A 1 82 ? 8.766 -6.326 -12.498 1.00 96.12 82 VAL A C 1
ATOM 639 O O . VAL A 1 82 ? 8.112 -7.323 -12.788 1.00 96.12 82 VAL A O 1
ATOM 642 N N . SER A 1 83 ? 10.079 -6.354 -12.290 1.00 89.31 83 SER A N 1
ATOM 643 C CA . SER A 1 83 ? 10.895 -7.562 -12.441 1.00 89.31 83 SER A CA 1
ATOM 644 C C . SER A 1 83 ? 11.102 -8.326 -11.132 1.00 89.31 83 SER A C 1
ATOM 646 O O . SER A 1 83 ? 11.536 -9.475 -11.173 1.00 89.31 83 SER A O 1
ATOM 648 N N . SER A 1 84 ? 10.828 -7.693 -9.985 1.00 76.31 84 SER A N 1
ATOM 649 C CA . SER A 1 84 ? 10.911 -8.274 -8.639 1.00 76.31 84 SER A CA 1
ATOM 650 C C . SER A 1 84 ? 10.015 -7.533 -7.654 1.00 76.31 84 SER A C 1
ATOM 652 O O . SER A 1 84 ? 9.674 -6.357 -7.914 1.00 76.31 84 SER A O 1
#

Foldseek 3Di:
DVVPAADADDPLCVQCLQVLQDAPPDQDDDDSLNVCVVPPVCSVPDDPVSRVLSVVLVVVCVVVVHGSVVSSVVVVCPPPRHPD

Secondary structure (DSSP, 8-state):
-TT---B--S-TTGGGGGGTT-BTTB---SHHHHHHHHH-GGGTS--HHHHHHHHHHHHHHHHHT--HHHHHHHHHHTSTTB--

Organism: NCBI:txid1028688

Radius of gyration: 14.41 Å; chains: 1; bounding box: 29×30×43 Å

pLDDT: mean 89.81, std 7.5, range [72.12, 98.56]

InterPro domains:
  IPR023210 NADP-dependent oxidoreductase domain [PF00248] (2-83)
  IPR036812 NAD(P)-dependent oxidoreductase domain superfamily [G3DSA:3.20.20.100] (1-84)
  IPR036812 NAD(P)-dependent oxidoreductase domain superfamily [SSF51430] (2-82)
  IPR050523 Aldo/Keto Reductase Detoxification and Biosynthesis [PTHR43364] (1-84)